Protein AF-A0A1R1A3V3-F1 (afdb_monomer)

Radius of gyration: 13.42 Å; Cα contacts (8 Å, |Δi|>4): 73; chains: 1; bounding box: 34×26×39 Å

Structure (mmCIF, N/CA/C/O backbone):
data_AF-A0A1R1A3V3-F1
#
_entry.id   AF-A0A1R1A3V3-F1
#
loop_
_atom_site.group_PDB
_atom_site.id
_atom_site.type_symbol
_atom_site.label_atom_id
_atom_site.label_alt_id
_atom_site.label_comp_id
_atom_site.label_asym_id
_atom_site.label_entity_id
_atom_site.label_seq_id
_atom_site.pdbx_PDB_ins_code
_atom_site.Cartn_x
_atom_site.Cartn_y
_atom_site.Cartn_z
_atom_site.occupancy
_atom_site.B_iso_or_equiv
_atom_site.auth_seq_id
_atom_site.auth_comp_id
_atom_site.auth_asym_id
_atom_site.auth_atom_id
_atom_site.pdbx_PDB_model_num
ATOM 1 N N . MET A 1 1 ? 8.260 -2.513 18.003 1.00 46.50 1 MET A N 1
ATOM 2 C CA . MET A 1 1 ? 8.848 -1.710 16.908 1.00 46.50 1 MET A CA 1
ATOM 3 C C . MET A 1 1 ? 9.506 -2.679 15.947 1.00 46.50 1 MET A C 1
ATOM 5 O O . MET A 1 1 ? 10.650 -3.055 16.156 1.00 46.50 1 MET A O 1
ATOM 9 N N . ASP A 1 2 ? 8.746 -3.160 14.965 1.00 52.22 2 ASP A N 1
ATOM 10 C CA . ASP A 1 2 ? 9.293 -3.992 13.893 1.00 52.22 2 ASP A CA 1
ATOM 11 C C . ASP A 1 2 ? 10.293 -3.152 13.095 1.00 52.22 2 ASP A C 1
ATOM 13 O O . ASP A 1 2 ? 9.935 -2.084 12.591 1.00 52.22 2 ASP A O 1
ATOM 17 N N . SER A 1 3 ? 11.543 -3.606 13.035 1.00 54.81 3 SER A N 1
ATOM 18 C CA . SER A 1 3 ? 12.615 -2.935 12.305 1.00 54.81 3 SER A CA 1
ATOM 19 C C . SER A 1 3 ? 12.198 -2.811 10.840 1.00 54.81 3 SER A C 1
ATOM 21 O O . SER A 1 3 ? 11.968 -3.820 10.170 1.00 54.81 3 SER A O 1
ATOM 23 N N . MET A 1 4 ? 12.036 -1.582 10.339 1.00 56.19 4 MET A N 1
ATOM 24 C CA . MET A 1 4 ? 11.869 -1.362 8.904 1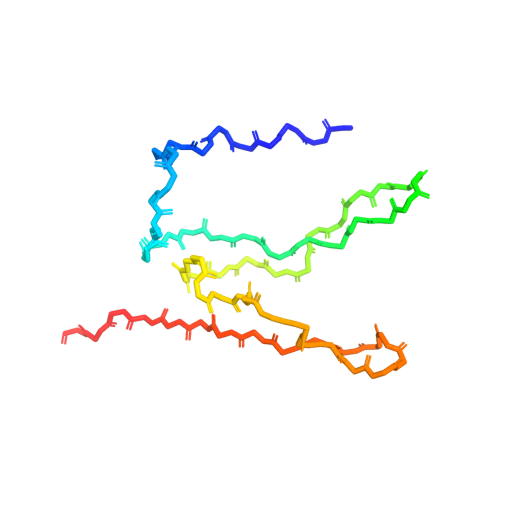.00 56.19 4 MET A CA 1
ATOM 25 C C . MET A 1 4 ? 13.079 -2.002 8.223 1.00 56.19 4 MET A C 1
ATOM 27 O O . MET A 1 4 ? 14.214 -1.606 8.493 1.00 56.19 4 MET A O 1
ATOM 31 N N . ARG A 1 5 ? 12.849 -3.034 7.398 1.00 65.12 5 ARG A N 1
ATOM 32 C CA . ARG A 1 5 ? 13.923 -3.652 6.611 1.00 65.12 5 ARG A CA 1
ATOM 33 C C . ARG A 1 5 ? 14.640 -2.526 5.878 1.00 65.12 5 ARG A C 1
ATOM 35 O O . ARG A 1 5 ? 13.977 -1.699 5.261 1.00 65.12 5 ARG A O 1
ATOM 42 N N . LYS A 1 6 ? 15.964 -2.456 6.016 1.00 58.28 6 LYS A N 1
ATOM 43 C CA . LYS A 1 6 ? 16.774 -1.390 5.429 1.00 58.28 6 LYS A CA 1
ATOM 44 C C . LYS A 1 6 ? 16.515 -1.384 3.922 1.00 58.28 6 LYS A C 1
ATOM 46 O O . LYS A 1 6 ? 16.802 -2.364 3.242 1.00 58.28 6 LYS A O 1
ATOM 51 N N . VAL A 1 7 ? 15.863 -0.332 3.445 1.00 61.25 7 VAL A N 1
ATOM 52 C CA . VAL A 1 7 ? 15.533 -0.170 2.035 1.00 61.25 7 VAL A CA 1
ATOM 53 C C . VAL A 1 7 ? 16.710 0.562 1.396 1.00 61.25 7 VAL A C 1
ATOM 55 O O . VAL A 1 7 ? 16.962 1.719 1.723 1.00 61.25 7 VAL A O 1
ATOM 58 N N . ASP A 1 8 ? 17.439 -0.117 0.512 1.00 65.69 8 ASP A N 1
ATOM 59 C CA . ASP A 1 8 ? 18.523 0.471 -0.285 1.00 65.69 8 ASP A CA 1
ATOM 60 C C . ASP A 1 8 ? 17.930 1.287 -1.447 1.00 65.69 8 ASP A C 1
ATOM 62 O O . ASP A 1 8 ? 18.015 0.899 -2.612 1.00 65.69 8 ASP A O 1
ATOM 66 N N . VAL A 1 9 ? 17.240 2.382 -1.126 1.00 69.88 9 VAL A N 1
ATOM 67 C CA . VAL A 1 9 ? 16.679 3.309 -2.117 1.00 69.88 9 VAL A CA 1
ATOM 68 C C . VAL A 1 9 ? 17.403 4.635 -1.999 1.00 69.88 9 VAL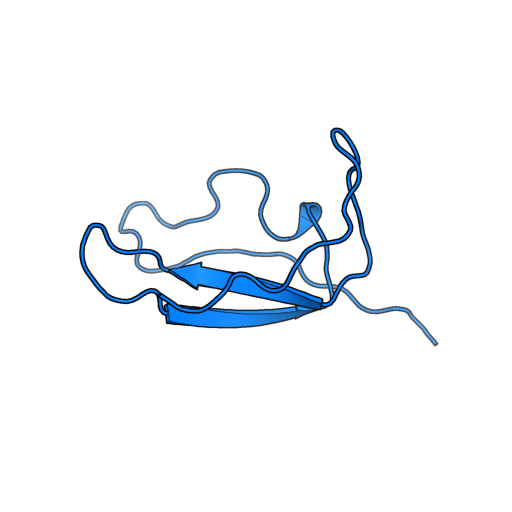 A C 1
ATOM 70 O O . VAL A 1 9 ? 17.528 5.202 -0.913 1.00 69.88 9 VAL A O 1
ATOM 73 N N . VAL A 1 10 ? 17.925 5.094 -3.132 1.00 78.94 10 VAL A N 1
ATOM 74 C CA . VAL A 1 10 ? 18.576 6.397 -3.237 1.00 78.94 10 VAL A CA 1
ATOM 75 C C . VAL A 1 10 ? 17.501 7.478 -3.060 1.00 78.94 10 VAL A C 1
ATOM 77 O O . VAL A 1 10 ? 16.394 7.308 -3.576 1.00 78.94 10 VAL A O 1
ATOM 80 N N . PRO A 1 11 ? 17.777 8.576 -2.331 1.00 76.75 11 PRO A N 1
ATOM 81 C CA . PRO A 1 11 ? 16.869 9.718 -2.287 1.00 76.75 11 PRO A CA 1
ATOM 82 C C . PRO A 1 11 ? 16.457 10.155 -3.700 1.00 76.75 11 PRO A C 1
ATOM 84 O O . PRO A 1 11 ? 17.279 10.129 -4.612 1.00 76.75 11 PRO A O 1
ATOM 87 N N . ASP A 1 12 ? 15.187 10.525 -3.866 1.00 80.06 12 ASP A N 1
ATOM 88 C CA . ASP A 1 12 ? 14.568 10.935 -5.139 1.00 80.06 12 ASP A CA 1
ATOM 89 C C . ASP A 1 12 ? 14.438 9.843 -6.220 1.00 80.06 12 ASP A C 1
ATOM 91 O O . ASP A 1 12 ? 13.965 10.123 -7.322 1.00 80.06 12 ASP A O 1
ATOM 95 N N . ASP A 1 13 ? 14.786 8.589 -5.917 1.00 82.56 13 ASP A N 1
ATOM 96 C CA . ASP A 1 13 ? 14.522 7.463 -6.813 1.00 82.56 13 ASP A CA 1
ATOM 97 C C . ASP A 1 13 ? 13.069 6.966 -6.692 1.00 82.56 13 ASP A C 1
ATOM 99 O O . ASP A 1 13 ? 12.425 7.052 -5.639 1.00 82.56 13 ASP A O 1
ATOM 103 N N . HIS A 1 14 ? 12.556 6.405 -7.787 1.00 82.19 14 HIS A N 1
ATOM 104 C CA . HIS A 1 14 ? 11.207 5.853 -7.892 1.00 82.19 14 HIS A CA 1
ATOM 105 C C . HIS A 1 14 ? 11.246 4.369 -8.281 1.00 82.19 14 HIS A C 1
ATOM 107 O O . HIS A 1 14 ? 10.856 3.989 -9.391 1.00 82.19 14 HIS A O 1
ATOM 113 N N . PRO A 1 15 ? 11.721 3.495 -7.374 1.00 84.19 15 PRO A N 1
ATOM 114 C CA . PRO A 1 15 ? 12.018 2.110 -7.695 1.00 84.19 15 PRO A CA 1
ATOM 115 C C . PRO A 1 15 ? 10.750 1.304 -8.001 1.00 84.19 15 PRO A C 1
ATOM 117 O O . PRO A 1 15 ? 9.787 1.251 -7.226 1.00 84.19 15 PRO A O 1
ATOM 120 N N . ALA A 1 16 ? 10.801 0.607 -9.132 1.00 88.56 16 ALA A N 1
ATOM 121 C CA . ALA A 1 16 ? 9.879 -0.452 -9.518 1.00 88.56 16 ALA A CA 1
ATOM 122 C C . ALA A 1 16 ? 10.486 -1.839 -9.230 1.00 88.56 16 ALA A C 1
ATOM 124 O O . ALA A 1 16 ? 11.684 -1.966 -8.966 1.00 88.56 16 ALA A O 1
ATOM 125 N N . ASN A 1 17 ? 9.670 -2.887 -9.346 1.00 91.69 17 ASN A N 1
ATOM 126 C CA . ASN A 1 17 ? 10.061 -4.296 -9.319 1.00 91.69 17 ASN A CA 1
ATOM 127 C C . ASN A 1 17 ? 10.731 -4.742 -8.002 1.00 91.69 17 ASN A C 1
ATOM 129 O O . ASN A 1 17 ? 11.799 -5.355 -8.005 1.00 91.69 17 ASN A O 1
ATOM 133 N N . LYS A 1 18 ? 10.118 -4.409 -6.866 1.00 90.25 18 LYS A N 1
ATOM 134 C CA . LYS A 1 18 ? 10.558 -4.756 -5.511 1.00 90.25 18 LYS A CA 1
ATOM 135 C C . LYS A 1 18 ? 9.475 -5.535 -4.769 1.00 90.25 18 LYS A C 1
ATOM 137 O O . LYS A 1 18 ? 8.282 -5.339 -5.004 1.00 90.25 18 LYS A O 1
ATOM 142 N N . ASP A 1 19 ? 9.903 -6.349 -3.810 1.00 92.12 19 ASP A N 1
ATOM 143 C CA . ASP A 1 19 ? 9.007 -6.897 -2.796 1.00 92.12 19 ASP A CA 1
ATOM 144 C C . ASP A 1 19 ? 8.634 -5.798 -1.802 1.00 92.12 19 ASP A C 1
ATOM 146 O O . ASP A 1 19 ? 9.484 -5.287 -1.067 1.00 92.12 19 ASP A O 1
ATOM 150 N N . VAL A 1 20 ? 7.354 -5.435 -1.777 1.00 92.38 20 VAL A N 1
ATOM 151 C CA . VAL A 1 20 ? 6.823 -4.363 -0.933 1.00 92.38 20 VAL A CA 1
ATOM 152 C C . VAL A 1 20 ? 5.767 -4.890 0.034 1.00 92.38 20 VAL A C 1
ATOM 154 O O . VAL A 1 20 ? 5.161 -5.946 -0.167 1.00 92.38 20 VAL A O 1
ATOM 157 N N . GLU A 1 21 ? 5.536 -4.134 1.105 1.00 94.38 21 GLU A N 1
ATOM 158 C CA . GLU A 1 21 ? 4.469 -4.397 2.067 1.00 94.38 21 GLU A CA 1
ATOM 159 C C . GLU A 1 21 ? 3.571 -3.169 2.198 1.00 94.38 21 GLU A C 1
ATOM 161 O O . GLU A 1 21 ? 4.065 -2.056 2.371 1.00 94.38 21 GLU A O 1
ATOM 166 N N . ILE A 1 22 ? 2.254 -3.378 2.196 1.00 93.50 22 ILE A N 1
ATOM 167 C CA . ILE A 1 22 ? 1.298 -2.363 2.649 1.00 93.50 22 ILE A CA 1
ATOM 168 C C . ILE A 1 22 ? 1.002 -2.650 4.118 1.00 93.50 22 ILE A C 1
ATOM 170 O O . ILE A 1 22 ? 0.593 -3.762 4.471 1.00 93.50 22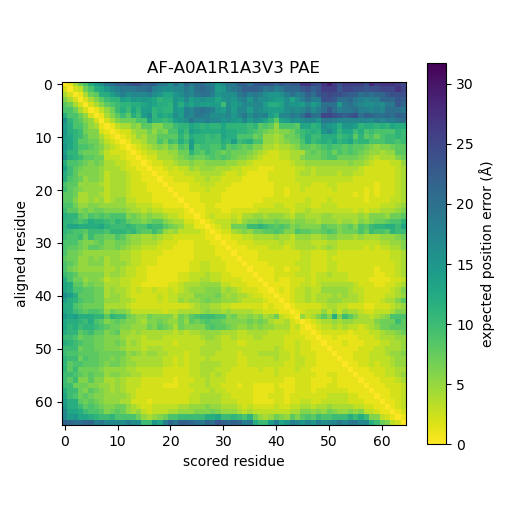 ILE A O 1
ATOM 174 N N . ARG A 1 23 ? 1.220 -1.658 4.984 1.00 93.69 23 ARG A N 1
ATOM 175 C CA . ARG A 1 23 ? 1.054 -1.786 6.436 1.00 93.69 23 ARG A CA 1
ATOM 176 C C . ARG A 1 23 ? 0.040 -0.769 6.950 1.00 93.69 23 ARG A C 1
ATOM 178 O O . ARG A 1 23 ? 0.091 0.400 6.584 1.00 93.69 23 ARG A O 1
ATOM 185 N N . LEU A 1 24 ? -0.848 -1.215 7.831 1.00 92.44 24 LEU A N 1
ATOM 186 C CA . LEU A 1 24 ? -1.691 -0.344 8.639 1.00 92.44 24 LEU A CA 1
ATOM 187 C C . LEU A 1 24 ? -0.889 0.099 9.862 1.00 92.44 24 LEU A C 1
ATOM 189 O O . LEU A 1 24 ? -0.421 -0.748 10.625 1.00 92.44 24 LEU A O 1
ATOM 193 N N . MET A 1 25 ? -0.747 1.410 10.045 1.00 92.62 25 MET A N 1
ATOM 194 C CA . MET A 1 25 ? 0.000 2.021 11.148 1.00 92.62 25 MET A CA 1
ATOM 195 C C . MET A 1 25 ? -0.947 2.843 12.032 1.00 92.62 25 MET A C 1
ATOM 197 O O . MET A 1 25 ? -1.147 4.028 11.770 1.00 92.62 25 MET A O 1
ATOM 201 N N . PRO A 1 26 ? -1.566 2.243 13.064 1.00 89.19 26 PRO A N 1
ATOM 202 C CA . PRO A 1 26 ? -2.400 2.990 13.995 1.00 89.19 26 PRO A CA 1
ATOM 203 C C . PRO A 1 26 ? -1.550 3.921 14.868 1.00 89.19 26 PRO A C 1
ATOM 205 O O . PRO A 1 26 ? -0.431 3.578 15.254 1.00 89.19 26 PRO A O 1
ATOM 208 N N . SER A 1 27 ? -2.099 5.075 15.249 1.00 91.94 27 SER A N 1
ATOM 209 C CA . SER A 1 27 ? -1.433 5.984 16.188 1.00 91.94 27 SER A CA 1
ATOM 210 C C . SER A 1 27 ? -1.412 5.375 17.593 1.00 91.94 27 SER A C 1
ATOM 212 O O . SER A 1 27 ? -2.427 5.363 18.284 1.00 91.94 27 SER A O 1
ATOM 214 N N . GLY A 1 28 ? -0.256 4.863 18.018 1.00 88.75 28 GLY A N 1
ATOM 215 C CA . GLY A 1 28 ? -0.052 4.325 19.369 1.00 88.75 28 GLY A CA 1
ATOM 216 C C . GLY A 1 28 ? -0.410 2.847 19.551 1.00 88.75 28 GLY A C 1
ATOM 217 O O . GLY A 1 28 ? -0.389 2.359 20.677 1.00 88.75 28 GLY A O 1
ATOM 218 N N . SER A 1 29 ? -0.715 2.116 18.476 1.00 90.62 29 SER A N 1
ATOM 219 C CA . SER A 1 29 ? -0.846 0.651 18.511 1.00 90.62 29 SER A CA 1
ATOM 220 C C . SER A 1 29 ? 0.152 -0.017 17.570 1.00 90.62 29 SER A C 1
ATOM 222 O O . SER A 1 29 ? 0.926 0.640 16.873 1.00 90.62 29 SER A O 1
ATOM 224 N N . GLU A 1 30 ? 0.165 -1.346 17.574 1.00 93.06 30 GLU A N 1
ATOM 225 C CA . GLU A 1 30 ? 1.076 -2.111 16.737 1.00 93.06 30 GLU A CA 1
ATOM 226 C C . GLU A 1 30 ? 0.751 -1.962 15.244 1.00 93.06 30 GLU A C 1
ATOM 228 O O . GLU A 1 30 ? -0.405 -1.958 14.818 1.00 93.06 30 GLU A O 1
ATOM 233 N N . THR A 1 31 ? 1.804 -1.843 14.438 1.00 94.62 31 THR A N 1
ATOM 234 C CA . THR A 1 31 ? 1.698 -1.833 12.980 1.00 94.62 31 THR A CA 1
ATOM 235 C C . THR A 1 31 ? 1.398 -3.234 12.462 1.00 94.62 31 THR A C 1
ATOM 237 O O . THR A 1 31 ? 2.116 -4.178 12.780 1.00 94.62 31 THR A O 1
ATOM 240 N N . LYS A 1 32 ? 0.412 -3.363 11.573 1.00 93.12 32 LYS A N 1
ATOM 241 C CA . LYS A 1 32 ? 0.013 -4.642 10.975 1.00 93.12 32 LYS A CA 1
ATOM 242 C C . LYS A 1 32 ? 0.271 -4.654 9.472 1.00 93.12 32 LYS A C 1
ATOM 244 O O . LYS A 1 32 ? -0.190 -3.766 8.762 1.00 93.12 32 LYS A O 1
ATOM 249 N N . THR A 1 33 ? 0.951 -5.680 8.960 1.00 95.12 33 THR A N 1
ATOM 250 C CA . THR A 1 33 ? 1.053 -5.904 7.507 1.00 95.12 33 THR A CA 1
ATOM 251 C C . THR A 1 33 ? -0.294 -6.390 6.965 1.00 95.12 33 THR A C 1
ATOM 253 O O . THR A 1 33 ? -0.846 -7.372 7.461 1.00 95.12 33 THR A O 1
ATOM 256 N N . LEU A 1 34 ? -0.828 -5.691 5.962 1.00 94.19 34 LEU A N 1
ATOM 257 C CA . LEU A 1 34 ? -2.079 -6.040 5.285 1.00 94.19 34 LEU A CA 1
ATOM 258 C C . LEU A 1 34 ? -1.823 -6.975 4.101 1.00 94.19 34 LEU A C 1
ATOM 260 O O . LEU A 1 34 ? -2.533 -7.960 3.932 1.00 94.19 34 LEU A O 1
ATOM 264 N N . VAL A 1 35 ? -0.793 -6.682 3.303 1.00 94.56 35 VAL A N 1
ATOM 265 C CA . VAL A 1 35 ? -0.420 -7.484 2.133 1.00 94.56 35 VAL A CA 1
ATOM 266 C C . VAL A 1 35 ? 1.075 -7.354 1.836 1.00 94.56 35 VAL A C 1
ATOM 268 O O . VAL A 1 35 ? 1.669 -6.292 2.033 1.00 94.56 35 VAL A O 1
ATOM 271 N N . ARG A 1 36 ? 1.673 -8.452 1.360 1.00 95.12 36 ARG A N 1
ATOM 272 C CA . ARG A 1 36 ? 3.009 -8.504 0.751 1.00 95.12 36 ARG A CA 1
ATOM 273 C C . ARG A 1 36 ? 2.834 -8.795 -0.733 1.00 95.12 36 ARG A C 1
ATOM 275 O O . ARG A 1 36 ? 2.100 -9.722 -1.070 1.00 95.12 36 ARG A O 1
ATOM 282 N N . LEU A 1 37 ? 3.456 -8.008 -1.599 1.00 95.00 37 LEU A N 1
ATOM 283 C CA . LEU A 1 37 ? 3.275 -8.126 -3.046 1.00 95.00 37 LEU A CA 1
ATOM 284 C C . LEU A 1 37 ? 4.517 -7.659 -3.811 1.00 95.00 37 LEU A C 1
ATOM 286 O O . LEU A 1 37 ? 5.346 -6.922 -3.277 1.00 95.00 37 LEU A O 1
ATOM 290 N N . PHE A 1 38 ? 4.604 -8.060 -5.078 1.00 94.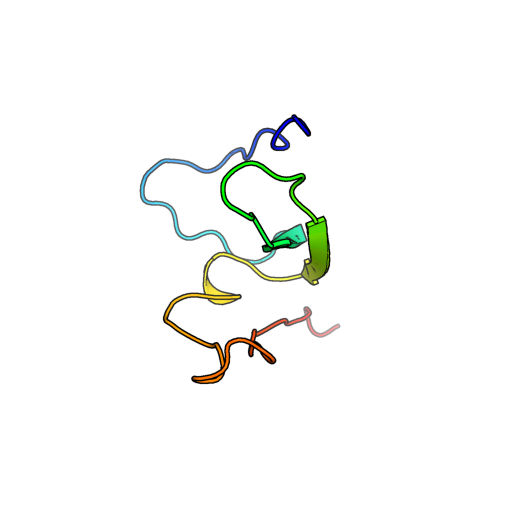56 38 PHE A N 1
ATOM 291 C CA . PHE A 1 38 ? 5.596 -7.536 -6.008 1.00 94.56 38 PHE A CA 1
ATOM 292 C C . PHE A 1 38 ? 5.068 -6.269 -6.684 1.00 94.56 38 PHE A C 1
ATOM 294 O O . PHE A 1 38 ? 3.963 -6.258 -7.238 1.00 94.56 38 PHE A O 1
ATOM 301 N N . GLY A 1 39 ? 5.845 -5.193 -6.615 1.00 93.56 39 G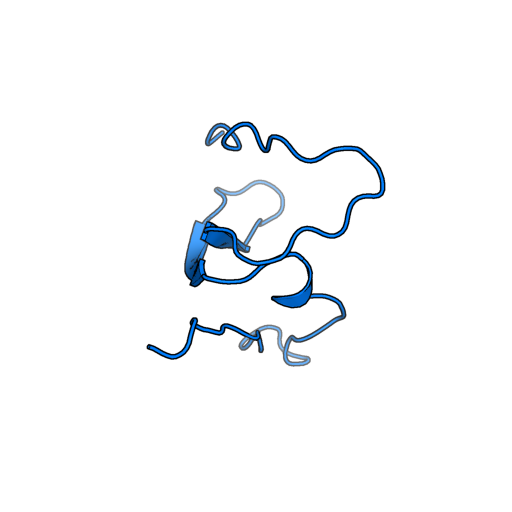LY A N 1
ATOM 302 C CA . GLY A 1 39 ? 5.435 -3.881 -7.095 1.00 93.56 39 GLY A CA 1
ATOM 303 C C . GLY A 1 39 ? 6.558 -2.859 -6.983 1.00 93.56 39 GLY A C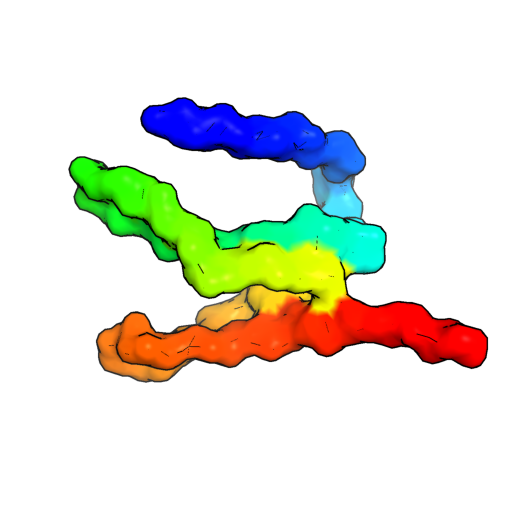 1
ATOM 304 O O . GLY A 1 39 ? 7.708 -3.142 -7.286 1.00 93.56 39 GLY A O 1
ATOM 305 N N . GLY A 1 40 ? 6.233 -1.646 -6.563 1.00 91.31 40 GLY A N 1
ATOM 306 C CA . GLY A 1 40 ? 7.207 -0.577 -6.327 1.00 91.31 40 GLY A CA 1
ATOM 307 C C . GLY A 1 40 ? 6.546 0.638 -5.698 1.00 91.31 40 GLY A C 1
ATOM 308 O O . GLY A 1 40 ? 5.467 0.514 -5.115 1.00 91.31 40 GLY A O 1
ATOM 309 N N . GLN A 1 41 ? 7.123 1.823 -5.872 1.00 86.56 41 GLN A N 1
ATOM 310 C CA . GLN A 1 41 ? 6.482 3.059 -5.404 1.00 86.56 41 GLN A CA 1
ATOM 311 C C . GLN A 1 41 ? 5.079 3.260 -6.003 1.00 86.56 41 GLN A C 1
ATOM 313 O O . GLN A 1 41 ? 4.181 3.760 -5.334 1.00 86.56 41 GLN A O 1
ATOM 318 N N . GLY A 1 42 ? 4.864 2.790 -7.237 1.00 88.50 42 GLY A N 1
ATOM 319 C CA . GLY A 1 42 ? 3.573 2.851 -7.925 1.00 88.50 42 GLY A CA 1
ATOM 320 C C . GLY A 1 42 ? 2.445 2.008 -7.311 1.00 88.50 42 GLY A C 1
ATOM 321 O O . GLY A 1 42 ? 1.303 2.129 -7.741 1.00 88.50 42 GLY A O 1
ATOM 322 N N . THR A 1 43 ? 2.743 1.158 -6.323 1.00 93.19 43 THR A N 1
ATOM 323 C CA . THR A 1 43 ? 1.762 0.263 -5.679 1.00 93.19 43 THR A CA 1
ATOM 324 C C . THR A 1 43 ? 0.629 1.041 -5.010 1.00 93.19 43 THR A C 1
ATOM 326 O O . THR A 1 43 ? -0.522 0.602 -5.041 1.00 93.19 43 THR A O 1
ATOM 329 N N . LEU A 1 44 ? 0.959 2.185 -4.400 1.00 90.19 44 LEU A N 1
ATOM 330 C CA . LE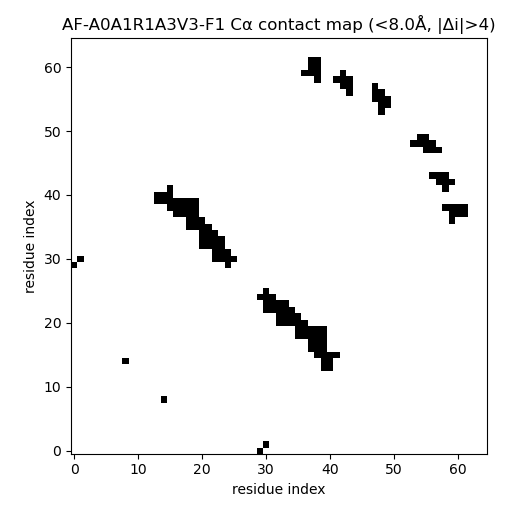U A 1 44 ? 0.034 3.053 -3.673 1.00 90.19 44 LEU A CA 1
ATOM 331 C C . LEU A 1 44 ? 0.603 4.483 -3.685 1.00 90.19 44 LEU A C 1
ATOM 333 O O . LEU A 1 44 ? 1.572 4.761 -2.988 1.00 90.19 44 LEU A O 1
ATOM 337 N N . ILE A 1 45 ? 0.055 5.367 -4.527 1.00 79.62 45 ILE A N 1
ATOM 338 C CA . ILE A 1 45 ? 0.655 6.691 -4.822 1.00 79.62 45 ILE A CA 1
ATOM 339 C C . ILE A 1 45 ? -0.169 7.838 -4.230 1.00 79.62 45 ILE A C 1
ATOM 341 O O . ILE A 1 45 ? 0.369 8.767 -3.637 1.00 79.62 45 ILE A O 1
ATOM 345 N N . VAL A 1 46 ? -1.487 7.772 -4.405 1.00 83.69 46 VAL A N 1
ATOM 346 C CA . VAL A 1 46 ? -2.456 8.770 -3.935 1.00 83.69 46 VAL A CA 1
ATOM 347 C C . VAL A 1 46 ? -3.498 8.093 -3.058 1.00 83.69 46 VAL A C 1
ATOM 349 O O . VAL A 1 46 ? -3.554 6.861 -3.000 1.00 83.69 46 VAL A O 1
ATOM 352 N N . ASN A 1 47 ? -4.335 8.887 -2.390 1.00 87.56 47 ASN A N 1
ATOM 353 C CA . ASN A 1 47 ? -5.414 8.390 -1.543 1.00 87.56 47 ASN A CA 1
ATOM 354 C C . ASN A 1 47 ? -6.273 7.378 -2.311 1.00 87.56 47 ASN A C 1
ATOM 356 O O . ASN A 1 47 ? -7.042 7.742 -3.196 1.00 87.56 47 ASN A O 1
ATOM 360 N N . SER A 1 48 ? -6.100 6.103 -1.968 1.00 92.69 48 SER A N 1
ATOM 361 C CA . SER A 1 48 ? -6.706 4.962 -2.663 1.00 92.69 48 SER A CA 1
ATOM 362 C C . SER A 1 48 ? -7.560 4.134 -1.703 1.00 92.69 48 SER A C 1
ATOM 364 O O . SER A 1 48 ? -7.665 2.924 -1.850 1.00 92.69 48 SER A O 1
ATOM 366 N N . TRP A 1 49 ? -8.138 4.768 -0.683 1.00 93.31 49 TRP A N 1
ATOM 367 C CA . TRP A 1 49 ? -9.008 4.133 0.306 1.00 93.31 49 TRP A CA 1
ATOM 368 C C . TRP A 1 49 ? -10.443 4.632 0.185 1.00 93.31 49 TRP A C 1
ATOM 370 O O . TRP A 1 49 ? -10.698 5.754 -0.260 1.00 93.31 49 TRP A O 1
ATOM 380 N N . SER A 1 50 ? -11.387 3.786 0.584 1.00 95.50 50 SER A N 1
ATOM 381 C CA . SER A 1 50 ? -12.791 4.165 0.673 1.00 95.50 50 SER A CA 1
ATOM 382 C C . SER A 1 50 ? -12.991 5.274 1.723 1.00 95.50 50 SER A C 1
ATOM 384 O O . SER A 1 50 ? -12.211 5.366 2.675 1.00 95.50 50 SER A O 1
ATOM 386 N N . PRO A 1 51 ? -14.030 6.125 1.601 1.00 95.81 51 PRO A N 1
ATOM 387 C CA . PRO A 1 51 ? -14.273 7.219 2.552 1.00 95.81 51 PRO A CA 1
ATOM 388 C C . PRO A 1 51 ? -14.447 6.764 4.008 1.00 95.81 51 PRO A C 1
ATOM 390 O O . PRO A 1 51 ? -14.124 7.502 4.933 1.00 95.81 51 PRO A O 1
ATOM 393 N N . ASP A 1 52 ? -14.934 5.541 4.210 1.00 95.62 52 ASP A N 1
ATOM 394 C CA . ASP A 1 52 ? -15.108 4.896 5.515 1.00 95.62 52 ASP A CA 1
ATOM 395 C C . ASP A 1 52 ? -13.847 4.156 6.007 1.00 95.62 52 ASP A C 1
ATOM 397 O O . ASP A 1 52 ? -13.867 3.545 7.072 1.00 95.62 52 ASP A O 1
ATOM 401 N N . SER A 1 53 ? -12.749 4.195 5.243 1.00 91.88 53 SER A N 1
ATOM 402 C CA . SER A 1 53 ? -11.483 3.497 5.515 1.00 91.88 53 SER A CA 1
ATOM 403 C C . SER A 1 53 ? -11.592 1.968 5.646 1.00 91.88 53 SER A C 1
ATOM 405 O O . SER A 1 53 ? -10.662 1.331 6.143 1.00 91.88 53 SER A O 1
ATOM 407 N N . SER A 1 54 ? -12.697 1.357 5.200 1.00 93.81 54 SER A N 1
ATOM 408 C CA . SER A 1 54 ? -12.892 -0.098 5.274 1.00 93.81 54 SER A CA 1
ATOM 409 C C . SER A 1 54 ? -12.156 -0.863 4.171 1.00 93.81 54 SER A C 1
ATOM 411 O O . SER A 1 54 ? -11.866 -2.050 4.328 1.00 93.81 54 SER A O 1
ATOM 413 N N . GLN A 1 55 ? -11.835 -0.194 3.061 1.00 94.56 55 GLN A N 1
ATOM 414 C CA . GLN A 1 55 ? -11.217 -0.786 1.878 1.00 94.56 55 GLN A CA 1
ATOM 415 C C . GLN A 1 55 ? -10.088 0.096 1.344 1.00 94.56 55 GLN A C 1
ATOM 417 O O . GLN A 1 55 ? -10.120 1.322 1.458 1.00 94.56 55 GLN A O 1
ATOM 422 N N . LEU A 1 56 ? -9.104 -0.540 0.710 1.00 94.56 56 LEU A N 1
ATOM 423 C CA . LEU A 1 56 ? -8.047 0.131 -0.041 1.00 94.56 56 LEU A CA 1
ATOM 424 C C . LEU A 1 56 ? -7.833 -0.560 -1.388 1.00 94.56 56 LEU A C 1
ATOM 426 O O . LEU A 1 56 ? -7.961 -1.779 -1.498 1.00 94.56 56 LEU A O 1
ATOM 430 N N . ALA A 1 57 ? -7.478 0.227 -2.395 1.00 94.62 57 ALA A N 1
ATOM 431 C CA . ALA A 1 57 ? -7.057 -0.218 -3.709 1.00 94.62 57 ALA A CA 1
ATOM 432 C C . ALA A 1 57 ? -5.539 -0.048 -3.849 1.00 94.62 57 ALA A C 1
ATOM 434 O O . ALA A 1 57 ? -4.957 0.928 -3.374 1.00 94.62 57 ALA A O 1
ATOM 435 N N . PHE A 1 58 ? -4.900 -1.013 -4.505 1.00 95.00 58 PHE A N 1
ATOM 436 C CA . PHE A 1 58 ? -3.473 -1.001 -4.806 1.00 95.00 58 PHE A CA 1
ATOM 437 C C . PHE A 1 58 ? -3.218 -1.704 -6.140 1.00 95.00 58 PHE A C 1
ATOM 439 O O . PHE A 1 58 ? -4.059 -2.468 -6.618 1.00 95.00 58 PHE A O 1
ATOM 446 N N . VAL A 1 59 ? -2.048 -1.463 -6.729 1.00 94.12 59 VAL A N 1
ATOM 447 C CA . VAL A 1 59 ? -1.617 -2.118 -7.971 1.00 94.12 59 VAL A CA 1
ATOM 448 C C . VAL A 1 59 ? -0.452 -3.058 -7.683 1.00 94.12 59 VAL A C 1
ATOM 450 O O . VAL A 1 59 ? 0.528 -2.668 -7.056 1.00 94.12 59 VAL A O 1
ATOM 453 N N . SER A 1 60 ? -0.540 -4.289 -8.182 1.00 94.12 60 SER A N 1
ATOM 454 C CA . SER A 1 60 ? 0.580 -5.228 -8.274 1.00 94.12 60 SER A CA 1
ATOM 455 C C . SER A 1 60 ? 0.763 -5.669 -9.722 1.00 94.12 60 SER A C 1
ATOM 457 O O . SER A 1 60 ? -0.154 -5.574 -10.542 1.00 94.12 60 SER A O 1
ATOM 459 N N . TYR A 1 61 ? 1.957 -6.144 -10.056 1.00 94.06 61 TYR A N 1
ATOM 460 C CA . TYR A 1 61 ? 2.258 -6.664 -11.386 1.00 94.06 61 TYR A CA 1
ATOM 461 C C . TYR A 1 61 ? 3.269 -7.802 -11.298 1.00 94.06 61 TYR A C 1
ATOM 463 O O . TYR A 1 61 ? 3.834 -8.087 -10.245 1.00 94.06 61 TYR A O 1
ATOM 471 N N . ARG A 1 62 ? 3.489 -8.466 -12.430 1.00 93.56 62 ARG A N 1
ATOM 472 C CA . ARG A 1 62 ? 4.493 -9.516 -12.592 1.00 93.56 62 ARG A CA 1
ATOM 473 C C . ARG A 1 62 ? 5.162 -9.376 -13.949 1.00 93.56 62 ARG A C 1
ATOM 475 O O . ARG A 1 62 ? 4.535 -8.882 -14.888 1.00 93.56 62 ARG A O 1
ATOM 482 N N . PHE A 1 63 ? 6.400 -9.844 -14.056 1.00 91.19 63 PHE A N 1
ATOM 483 C CA . PHE A 1 63 ? 7.011 -10.032 -15.364 1.00 91.19 63 PHE A CA 1
ATOM 484 C C . PHE A 1 63 ? 6.234 -11.090 -16.144 1.00 91.19 63 PHE A C 1
ATOM 486 O O . PHE A 1 63 ? 5.682 -12.033 -15.572 1.00 91.19 63 PHE A O 1
ATOM 493 N N . LYS A 1 64 ? 6.141 -10.872 -17.451 1.00 87.19 64 LYS A N 1
ATOM 494 C CA . LYS A 1 64 ? 5.669 -11.889 -18.378 1.00 87.19 64 LYS A CA 1
ATOM 495 C C . LYS A 1 64 ? 6.867 -12.776 -18.709 1.00 87.19 64 LYS A C 1
ATOM 497 O O . LYS A 1 64 ? 7.959 -12.232 -18.871 1.00 87.19 64 LYS A O 1
ATOM 502 N N . ASP A 1 65 ? 6.642 -14.084 -18.746 1.00 77.94 65 ASP A N 1
ATOM 503 C CA . ASP A 1 65 ? 7.642 -15.062 -19.190 1.00 77.94 65 ASP 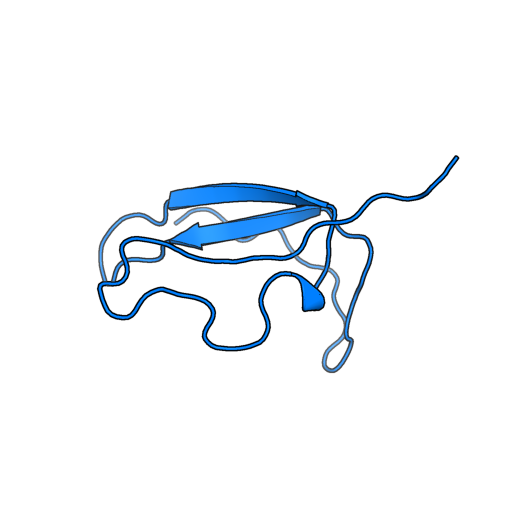A CA 1
ATOM 504 C C . ASP A 1 65 ? 8.185 -14.724 -20.590 1.00 77.94 65 ASP A C 1
ATOM 506 O O . ASP A 1 65 ? 7.394 -14.206 -21.423 1.00 77.94 65 ASP A O 1
#

Mean predicted aligned error: 6.04 Å

Solvent-accessible surface area (backbone atoms only — not comparable to full-atom values): 4504 Å² total; per-residue (Å²): 134,84,77,76,74,87,71,96,67,62,89,95,63,81,57,67,84,36,87,44,70,48,64,48,73,51,94,92,54,79,69,42,79,76,48,78,48,44,24,36,58,78,24,66,78,66,97,44,54,46,97,82,66,82,46,73,61,74,51,73,64,76,86,78,134

Sequence (65 aa):
MDSMRKVDVV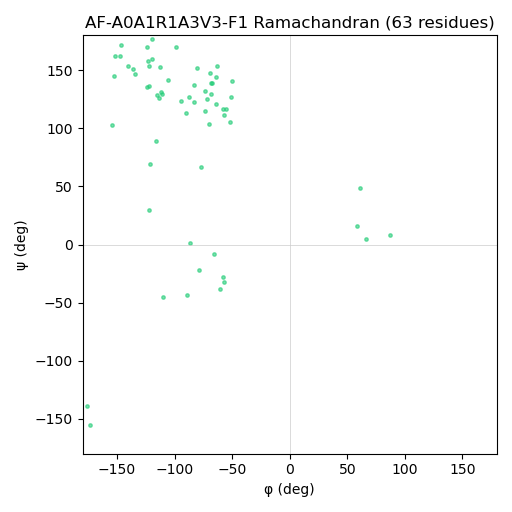PDDHPANKDVEIRLMPSGSETKTLVRLFGGQGTLIVNSWSPDSSQLAFVSYRFKD

pLDDT: mean 86.31, std 12.21, range [46.5, 95.81]

Foldseek 3Di:
DPPDDDDPDDPPDWDWFDFDWDWDDDDPDDIGTPDTATTTCQQQPDQQADPVRPDGHGDGDDDDD

Secondary structure (DSSP, 8-state):
-PPPP-----TT----SEEEEEEE--TTS--EEEEEEEE-GGGS-S--B-TTSS-B---------